Protein AF-A0A0S8I2J6-F1 (afdb_monomer)

Sequence (146 aa):
MNKWFQIDEQTETVSGRLSVIFLGLTQIGLYLALMYQRYVLDLPPDYYNDLAIILAFSVLGYWGACLFLGGVIPTLSFRRAIFIYAVICMTIAVPHTIIRGWPAGTEWNSRLLVILGLPAGLVGGYALMAYLGKKRLEKIISSESD

Secondary structure (DSSP, 8-state):
--------HHHHHHHHHHHHHHHHHHHHHHHHHHHIIIIIS---GGGTHHHHHHHHHHHHHHHHHHHHTT--PPPPPHHHHHHHHHHHHHHHHHHHHHHH-SPPGGGHHHHHIIIIIHHHHHHHHHHHHHHHHHHHHHHHHHHH--

Radius of gyration: 19.92 Å; Cα contacts (8 Å, |Δi|>4): 73; chains: 1; bounding box: 59×45×57 Å

pLDDT: mean 79.53, std 9.27, range [45.28, 92.75]

Solvent-accessible surface area (backbone atoms only — not comparable to fu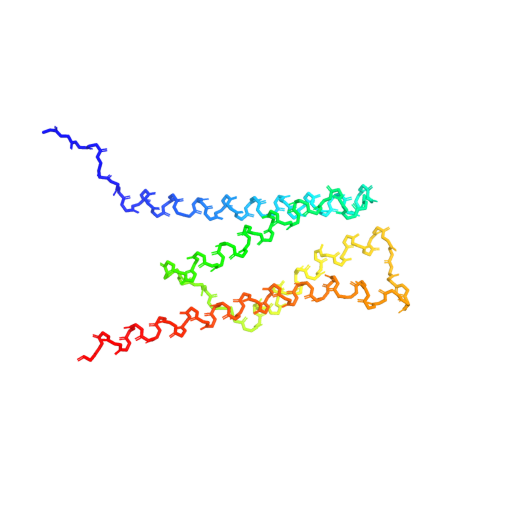ll-atom values): 8289 Å² total; per-residue (Å²): 142,83,90,83,77,76,81,46,70,68,57,54,55,49,52,54,52,49,51,52,52,54,49,51,50,48,49,51,48,48,49,50,50,48,50,41,42,51,67,74,66,61,50,64,67,82,83,44,44,66,57,51,50,53,45,50,49,53,54,51,46,49,55,49,48,31,56,72,75,69,43,83,52,77,75,70,52,71,72,55,46,51,50,52,38,51,52,52,25,45,69,51,41,51,63,46,38,73,73,72,44,79,80,55,82,90,45,41,67,72,51,44,41,61,37,48,44,50,38,47,50,52,53,49,48,50,51,51,51,22,50,54,39,52,56,52,50,56,52,55,55,58,67,72,77,112

Foldseek 3Di:
DDPDDPPDPVNVVVVVVVVVVVLVVVLVVLVVVLCCCCQVVVDPCVVNVVSVVVSVCSLVVVLVCCLVVLNQLDAADPVRLVVQLVVQLCVLVVSCCVRPNDDDPVCCVVSCCVSRVVSCCVSVVSNVSNVSSVVVVVVVVVVVVD

Mean predicted aligned error: 9.25 Å

Structure (mmCIF, N/CA/C/O backbone):
data_AF-A0A0S8I2J6-F1
#
_entry.id   AF-A0A0S8I2J6-F1
#
loop_
_atom_site.group_PDB
_atom_site.id
_atom_site.type_symbol
_atom_site.label_atom_id
_atom_site.label_alt_id
_atom_site.label_comp_id
_atom_site.label_asym_id
_atom_site.label_entity_id
_atom_site.label_seq_id
_atom_site.pdbx_PDB_ins_code
_atom_site.Cartn_x
_atom_site.Cartn_y
_atom_site.Cartn_z
_atom_site.occupancy
_atom_site.B_iso_or_equiv
_atom_site.auth_seq_id
_atom_site.auth_comp_id
_atom_site.auth_asym_id
_atom_site.auth_atom_id
_atom_site.pdbx_PDB_model_num
ATOM 1 N N . MET A 1 1 ? -38.627 28.991 17.106 1.00 48.34 1 MET A N 1
ATOM 2 C CA . MET A 1 1 ? -38.538 28.630 15.676 1.00 48.34 1 MET A CA 1
ATOM 3 C C . MET A 1 1 ? -37.069 28.670 15.279 1.00 48.34 1 MET A C 1
ATOM 5 O O . MET A 1 1 ? -36.517 29.755 15.283 1.00 48.34 1 MET A O 1
ATOM 9 N N . ASN A 1 2 ? -36.430 27.508 15.083 1.00 45.28 2 ASN A N 1
ATOM 10 C CA . ASN A 1 2 ? -35.242 27.305 14.234 1.00 45.28 2 ASN A CA 1
ATOM 11 C C . ASN A 1 2 ? -34.913 25.802 14.197 1.00 45.28 2 ASN A C 1
ATOM 13 O O . ASN A 1 2 ? -34.280 25.262 15.095 1.00 45.28 2 ASN A O 1
ATOM 17 N N . LYS A 1 3 ? -35.418 25.129 13.158 1.00 53.09 3 LYS A N 1
ATOM 18 C CA . LYS A 1 3 ? -35.315 23.682 12.888 1.00 53.09 3 LYS A CA 1
ATOM 19 C C . LYS A 1 3 ? -34.151 23.366 11.924 1.00 53.09 3 LYS A C 1
ATOM 21 O O . LYS A 1 3 ? -34.255 22.470 11.102 1.00 53.09 3 LYS A O 1
ATOM 26 N N . TRP A 1 4 ? -33.067 24.144 11.973 1.00 55.81 4 TRP A N 1
ATOM 27 C CA . TRP A 1 4 ? -32.037 24.152 10.919 1.00 55.81 4 TRP A CA 1
ATOM 28 C C . TRP A 1 4 ? -30.782 23.318 11.213 1.00 55.81 4 TRP A C 1
ATOM 30 O O . TRP A 1 4 ? -29.888 23.283 10.379 1.00 55.81 4 TRP A O 1
ATOM 40 N N . PHE A 1 5 ? -30.699 22.636 12.359 1.00 55.97 5 PHE A N 1
ATOM 41 C CA . PHE A 1 5 ? -29.492 21.889 12.745 1.00 55.97 5 PHE A CA 1
ATOM 42 C C . PHE A 1 5 ? -29.802 20.598 13.518 1.00 55.97 5 PHE A C 1
ATOM 44 O O . PHE A 1 5 ? -29.147 20.269 14.500 1.00 55.97 5 PHE A O 1
ATOM 51 N N . GLN A 1 6 ? -30.817 19.844 13.092 1.00 58.00 6 GLN A N 1
ATOM 52 C CA . GLN A 1 6 ? -30.848 18.418 13.422 1.00 58.00 6 GLN A CA 1
ATOM 53 C C . GLN A 1 6 ? -30.089 17.695 12.314 1.00 58.00 6 GLN A C 1
ATOM 55 O O . GLN A 1 6 ? -30.653 17.409 11.261 1.00 58.00 6 GLN A O 1
ATOM 60 N N . ILE A 1 7 ? -28.786 17.487 12.524 1.00 60.56 7 ILE A N 1
ATOM 61 C CA . ILE A 1 7 ? -28.035 16.508 11.739 1.00 60.56 7 ILE A CA 1
ATOM 62 C C . ILE A 1 7 ? -28.693 15.167 12.049 1.00 60.56 7 ILE A C 1
ATOM 64 O O . ILE A 1 7 ? -28.601 14.665 13.165 1.00 60.56 7 ILE A O 1
ATOM 68 N N . ASP A 1 8 ? -29.458 14.668 11.087 1.00 72.88 8 ASP A N 1
ATOM 69 C CA . ASP A 1 8 ? -30.085 13.358 11.170 1.00 72.88 8 ASP A CA 1
ATOM 70 C C . ASP A 1 8 ? -28.973 12.299 11.165 1.00 72.88 8 ASP A C 1
ATOM 72 O O . ASP A 1 8 ? -28.063 12.371 10.332 1.00 72.88 8 ASP A O 1
ATOM 76 N N . GLU A 1 9 ? -29.030 11.318 12.068 1.00 72.38 9 GLU A N 1
ATOM 77 C CA . GLU A 1 9 ? -28.041 10.229 12.163 1.00 72.38 9 GLU A CA 1
ATOM 78 C C . GLU A 1 9 ? -27.879 9.504 10.814 1.00 72.38 9 GLU A C 1
ATOM 80 O O . GLU A 1 9 ? -26.797 9.026 10.455 1.00 72.38 9 GLU A O 1
ATOM 85 N N . GLN A 1 10 ? -28.941 9.479 10.001 1.00 70.56 10 GLN A N 1
ATOM 86 C CA . GLN A 1 10 ? -28.880 8.968 8.632 1.00 70.56 10 GLN A CA 1
ATOM 87 C C . GLN A 1 10 ? -27.970 9.806 7.724 1.00 70.56 10 GLN A C 1
ATOM 89 O O . GLN A 1 10 ? -27.216 9.258 6.923 1.00 70.56 10 GLN A O 1
ATOM 94 N N . THR A 1 11 ? -27.992 11.132 7.853 1.00 73.81 11 THR A N 1
ATOM 95 C CA . THR A 1 11 ? -27.158 12.027 7.039 1.00 73.81 11 THR A CA 1
ATOM 96 C C . THR A 1 11 ? -25.687 11.919 7.443 1.00 73.81 11 THR A C 1
ATOM 98 O O . THR A 1 11 ? -24.811 11.886 6.578 1.00 73.81 11 THR A O 1
ATOM 101 N N . GLU A 1 12 ? -25.404 11.790 8.741 1.00 75.44 12 GLU A N 1
ATOM 102 C CA . GLU A 1 12 ? -24.043 11.597 9.254 1.00 75.44 12 GLU A CA 1
ATOM 103 C C . GLU A 1 12 ? -23.445 10.258 8.797 1.00 75.44 12 GLU A C 1
ATOM 105 O O . GLU A 1 12 ? -22.337 10.212 8.254 1.00 75.44 12 GLU A O 1
ATOM 110 N N . THR A 1 13 ? -24.205 9.166 8.916 1.00 79.31 13 THR A N 1
ATOM 111 C CA . THR A 1 13 ? -23.753 7.834 8.483 1.00 79.31 13 THR A CA 1
ATOM 112 C C . THR A 1 13 ? -23.554 7.740 6.968 1.00 79.31 13 THR A C 1
ATOM 114 O O . THR A 1 13 ? -22.580 7.130 6.511 1.00 79.31 13 THR A O 1
ATOM 117 N N . VAL A 1 14 ? -24.426 8.362 6.169 1.00 83.00 14 VAL A N 1
ATOM 118 C CA . VAL A 1 14 ? -24.279 8.424 4.705 1.00 83.00 14 VAL A CA 1
ATOM 119 C C . VAL A 1 14 ? -23.067 9.268 4.309 1.00 83.00 14 VAL A C 1
ATOM 121 O O . VAL A 1 14 ? -22.270 8.825 3.478 1.00 83.00 14 VAL A O 1
ATOM 124 N N . SER A 1 15 ? -22.873 10.434 4.933 1.00 82.88 15 SER A N 1
ATOM 125 C CA . SER A 1 15 ? -21.716 11.305 4.689 1.00 82.88 15 SER A CA 1
ATOM 126 C C . SER A 1 15 ? -20.391 10.612 5.034 1.00 82.88 15 SER A C 1
ATOM 128 O O . SER A 1 15 ? -19.435 10.653 4.253 1.00 82.88 15 SER A O 1
ATOM 130 N N . GLY A 1 16 ? -20.347 9.875 6.149 1.00 82.06 16 GLY A N 1
ATOM 131 C CA . GLY A 1 16 ? -19.186 9.073 6.535 1.00 82.06 16 GLY A CA 1
ATOM 132 C C . GLY A 1 16 ? -18.852 7.982 5.511 1.00 82.06 16 GLY A C 1
ATOM 133 O O . GLY A 1 16 ? -17.700 7.851 5.095 1.00 82.06 16 GLY A O 1
ATOM 134 N N . ARG A 1 17 ? -19.858 7.236 5.031 1.00 82.00 17 ARG A N 1
ATOM 135 C CA . ARG A 1 17 ? -19.666 6.207 3.989 1.00 82.00 17 ARG A CA 1
ATOM 136 C C . ARG A 1 17 ? -19.177 6.802 2.674 1.00 82.00 17 ARG A C 1
ATOM 138 O O . ARG A 1 17 ? -18.242 6.267 2.082 1.00 82.00 17 ARG A O 1
ATOM 145 N N . LEU A 1 18 ? -19.774 7.909 2.234 1.00 85.81 18 LEU A N 1
ATOM 146 C CA . LEU A 1 18 ? -19.349 8.616 1.026 1.00 85.81 18 LEU A CA 1
ATOM 147 C C . LEU A 1 18 ? -17.898 9.081 1.143 1.00 85.81 18 LEU A C 1
ATOM 149 O O . LEU A 1 18 ? -17.114 8.844 0.229 1.00 85.81 18 LEU A O 1
ATOM 153 N N . SER A 1 19 ? -17.513 9.655 2.282 1.00 86.56 19 SER A N 1
ATOM 154 C CA . SER A 1 19 ? -16.144 10.121 2.521 1.00 86.56 19 SER A CA 1
ATOM 155 C C . SER A 1 19 ? -15.121 8.989 2.396 1.00 86.56 19 SER A C 1
ATOM 157 O O . SER A 1 19 ? -14.091 9.157 1.747 1.00 86.56 19 SER A O 1
ATOM 159 N N . VAL A 1 20 ? -15.426 7.805 2.940 1.00 85.19 20 VAL A N 1
ATOM 160 C CA . VAL A 1 20 ? -14.564 6.618 2.804 1.00 85.19 20 VAL A CA 1
ATOM 161 C C . VAL A 1 20 ? -14.477 6.150 1.349 1.00 85.19 20 VAL A C 1
ATOM 163 O O . VAL A 1 20 ? -13.387 5.824 0.880 1.00 85.19 20 VAL A O 1
ATOM 166 N N . ILE A 1 21 ? -15.593 6.151 0.613 1.00 86.06 21 ILE A N 1
ATOM 167 C CA . ILE A 1 21 ? -15.613 5.771 -0.809 1.00 86.06 21 ILE A CA 1
ATOM 168 C C . ILE A 1 21 ? -14.767 6.740 -1.642 1.00 86.06 21 ILE A C 1
ATOM 170 O O . ILE A 1 21 ? -13.933 6.296 -2.427 1.00 86.06 21 ILE A O 1
ATOM 174 N N . PHE A 1 22 ? -14.940 8.051 -1.459 1.00 91.12 22 PHE A N 1
ATOM 175 C CA . PHE A 1 22 ? -14.176 9.068 -2.186 1.00 91.12 22 PHE A CA 1
ATOM 176 C C . PHE A 1 22 ? -12.689 9.043 -1.827 1.00 91.12 22 PHE A C 1
ATOM 178 O O . PHE A 1 22 ? -11.842 9.185 -2.712 1.00 91.12 22 PHE A O 1
ATOM 185 N N . LEU A 1 23 ? -12.352 8.807 -0.558 1.00 90.00 23 LEU A N 1
ATOM 186 C CA . LEU A 1 23 ? -10.968 8.622 -0.136 1.00 90.00 23 LEU A CA 1
ATOM 187 C C . LEU A 1 23 ? -10.345 7.400 -0.820 1.00 90.00 23 LEU A C 1
ATOM 189 O O . LEU A 1 23 ? -9.264 7.508 -1.395 1.00 90.00 23 LEU A O 1
ATOM 193 N N . GLY A 1 24 ? -11.051 6.266 -0.827 1.00 87.31 24 GLY A N 1
ATOM 194 C CA . GLY A 1 24 ? -10.614 5.059 -1.525 1.00 87.31 24 GLY A CA 1
ATOM 195 C C . GLY A 1 24 ? -10.443 5.288 -3.027 1.00 87.31 24 GLY A C 1
ATOM 196 O O . GLY A 1 24 ? -9.423 4.908 -3.596 1.00 87.31 24 GLY A O 1
ATOM 197 N N . LEU A 1 25 ? -11.389 5.984 -3.665 1.00 90.25 25 LEU A N 1
ATOM 198 C CA . LEU A 1 25 ? -11.300 6.350 -5.079 1.00 90.25 25 LEU A CA 1
ATOM 199 C C . LEU A 1 25 ? -10.072 7.227 -5.358 1.00 90.25 25 LEU A C 1
ATOM 201 O O . LEU A 1 25 ? -9.370 7.009 -6.342 1.00 90.25 25 LEU A O 1
ATOM 205 N N . THR A 1 26 ? -9.777 8.175 -4.468 1.00 92.12 26 THR A N 1
ATOM 206 C CA . THR A 1 26 ? -8.609 9.058 -4.581 1.00 92.12 26 THR A CA 1
ATOM 207 C C . THR A 1 26 ? -7.308 8.274 -4.445 1.00 92.12 26 THR A C 1
ATOM 209 O O . THR A 1 26 ? -6.396 8.452 -5.247 1.00 92.12 26 THR A O 1
ATOM 212 N N . GLN A 1 27 ? -7.224 7.361 -3.476 1.00 90.94 27 GLN A N 1
ATOM 213 C CA . GLN A 1 27 ? -6.056 6.498 -3.286 1.00 90.94 27 GLN A CA 1
ATOM 214 C C . GLN A 1 27 ? -5.826 5.576 -4.489 1.00 90.94 27 GLN A C 1
ATOM 216 O O . GLN A 1 27 ? -4.691 5.437 -4.946 1.00 90.94 27 GLN A O 1
ATOM 221 N N . ILE A 1 28 ? -6.895 5.001 -5.053 1.00 89.00 28 ILE A N 1
ATOM 222 C CA . ILE A 1 28 ? -6.825 4.207 -6.287 1.00 89.00 28 ILE A CA 1
ATOM 223 C C . ILE A 1 28 ? -6.363 5.078 -7.459 1.00 89.00 28 ILE A C 1
ATOM 225 O O . ILE A 1 28 ? -5.478 4.669 -8.205 1.00 89.00 28 ILE A O 1
ATOM 229 N N . GLY A 1 29 ? -6.912 6.285 -7.612 1.00 90.88 29 GLY A N 1
ATOM 230 C CA . GLY A 1 29 ? -6.521 7.221 -8.668 1.00 90.88 29 GLY A CA 1
ATOM 231 C C . GLY A 1 29 ? -5.046 7.620 -8.588 1.00 90.88 29 GLY A C 1
ATOM 232 O O . GLY A 1 29 ? -4.337 7.548 -9.589 1.00 90.88 29 GLY A O 1
ATOM 233 N N . LEU A 1 30 ? -4.560 7.962 -7.391 1.00 92.12 30 LEU A N 1
ATOM 234 C CA . LEU A 1 30 ? -3.148 8.261 -7.137 1.00 92.12 30 LEU A CA 1
ATOM 235 C C . LEU A 1 30 ? -2.250 7.061 -7.453 1.00 92.12 30 LEU A C 1
ATOM 237 O O . LEU A 1 30 ? -1.226 7.213 -8.116 1.00 92.12 30 LEU A O 1
ATOM 241 N N . TYR A 1 31 ? -2.649 5.860 -7.032 1.00 89.00 31 TYR A N 1
ATOM 242 C CA . TYR A 1 31 ? -1.924 4.635 -7.353 1.00 89.00 31 TYR A CA 1
ATOM 243 C C . TYR A 1 31 ? -1.863 4.383 -8.866 1.00 89.00 31 TYR A C 1
ATOM 245 O O . TYR A 1 31 ? -0.790 4.119 -9.401 1.00 89.00 31 TYR A O 1
ATOM 253 N N . LEU A 1 32 ? -2.981 4.520 -9.584 1.00 87.50 32 LEU A N 1
ATOM 254 C CA . LEU A 1 32 ? -3.008 4.362 -11.040 1.00 87.50 32 LEU A CA 1
ATOM 255 C C . LEU A 1 32 ? -2.151 5.416 -11.752 1.00 87.50 32 LEU A C 1
ATOM 257 O O . LEU A 1 32 ? -1.440 5.072 -12.693 1.00 87.50 32 LEU A O 1
ATOM 261 N N . ALA A 1 33 ? -2.159 6.669 -11.287 1.00 89.06 33 ALA A N 1
ATOM 262 C CA . ALA A 1 33 ? -1.306 7.727 -11.827 1.00 89.06 33 ALA A CA 1
ATOM 263 C C . ALA A 1 33 ? 0.188 7.404 -11.649 1.00 89.06 33 ALA A C 1
ATOM 265 O O . ALA A 1 33 ? 0.961 7.532 -12.599 1.00 89.06 33 ALA A O 1
ATOM 266 N N . LEU A 1 34 ? 0.580 6.902 -10.473 1.00 89.75 34 LEU A N 1
ATOM 267 C CA . LEU A 1 34 ? 1.939 6.418 -10.205 1.00 89.75 34 LEU A CA 1
ATOM 268 C C . LEU A 1 34 ? 2.332 5.270 -11.138 1.00 89.75 34 LEU A C 1
ATOM 270 O O . LEU A 1 34 ? 3.417 5.278 -11.718 1.00 89.75 34 LEU A O 1
ATOM 274 N N . MET A 1 35 ? 1.447 4.285 -11.305 1.00 84.56 35 MET A N 1
ATOM 275 C CA . MET A 1 35 ? 1.679 3.151 -12.202 1.00 84.56 35 MET A CA 1
ATOM 276 C C . MET A 1 35 ? 1.816 3.605 -13.655 1.00 84.56 35 MET A C 1
ATOM 278 O O . MET A 1 35 ? 2.711 3.137 -14.354 1.00 84.56 35 MET A O 1
ATOM 282 N N . TYR A 1 36 ? 0.987 4.547 -14.099 1.00 85.06 36 TYR A N 1
ATOM 283 C CA . TYR A 1 36 ? 1.064 5.105 -15.443 1.00 85.06 36 TYR A CA 1
ATOM 284 C C . TYR A 1 36 ? 2.392 5.835 -15.680 1.00 85.06 36 TYR A C 1
ATOM 286 O O . TYR A 1 36 ? 3.091 5.547 -16.650 1.00 85.06 36 TYR A O 1
ATOM 294 N N . GLN A 1 37 ? 2.799 6.722 -14.769 1.00 87.06 37 GLN A N 1
ATOM 295 C CA . GLN A 1 37 ? 4.060 7.459 -14.897 1.00 87.06 37 GLN A CA 1
ATOM 296 C C . GLN A 1 37 ? 5.286 6.536 -14.862 1.00 87.06 37 GLN A C 1
ATOM 298 O O . GLN A 1 37 ? 6.212 6.704 -15.653 1.00 87.06 37 GLN A O 1
ATOM 303 N N . ARG A 1 38 ? 5.275 5.523 -13.990 1.00 83.62 38 ARG A N 1
ATOM 304 C CA . ARG A 1 38 ? 6.382 4.573 -13.836 1.00 83.62 38 ARG A CA 1
ATOM 305 C C . ARG A 1 38 ? 6.481 3.557 -14.973 1.00 83.62 38 ARG A C 1
ATOM 307 O O . ARG A 1 38 ? 7.586 3.156 -15.336 1.00 83.62 38 ARG A O 1
ATOM 314 N N . TYR A 1 39 ? 5.351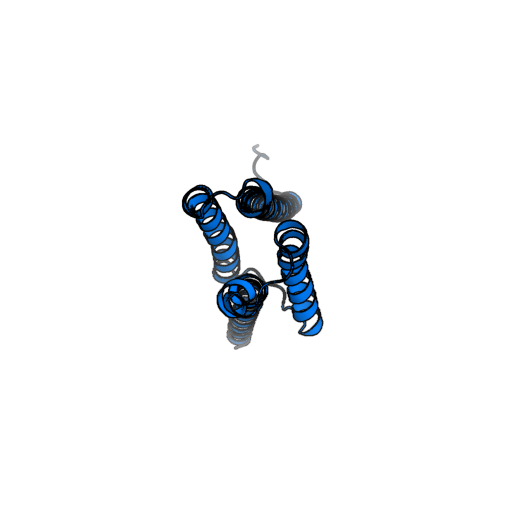 3.052 -15.461 1.00 80.44 39 TYR A N 1
ATOM 315 C CA . TYR A 1 39 ? 5.340 1.918 -16.388 1.00 80.44 39 TYR A CA 1
ATOM 316 C C . TYR A 1 39 ? 4.990 2.290 -17.821 1.00 80.44 39 TYR A C 1
ATOM 318 O O . TYR A 1 39 ? 5.543 1.680 -18.726 1.00 80.44 39 TYR A O 1
ATOM 326 N N . VAL A 1 40 ? 4.116 3.272 -18.043 1.00 82.12 40 VAL A N 1
ATOM 327 C CA . VAL A 1 40 ? 3.749 3.699 -19.401 1.00 82.12 40 VAL A CA 1
ATOM 328 C C . VAL A 1 40 ? 4.675 4.804 -19.896 1.00 82.12 40 VAL A C 1
ATOM 330 O O . VAL A 1 40 ? 5.142 4.737 -21.027 1.00 82.12 40 VAL A O 1
ATOM 333 N N . LEU A 1 41 ? 4.965 5.803 -19.056 1.00 84.12 41 LEU A N 1
ATOM 334 C CA . LEU A 1 41 ? 5.841 6.923 -19.428 1.00 84.12 41 LEU A CA 1
ATOM 335 C C . LEU A 1 41 ? 7.328 6.672 -19.138 1.00 84.12 41 LEU A C 1
ATOM 337 O O . LEU A 1 41 ? 8.161 7.459 -19.576 1.00 84.12 41 LEU A O 1
ATOM 341 N N . ASP A 1 42 ? 7.646 5.608 -18.395 1.00 81.62 42 ASP A N 1
ATOM 342 C CA . ASP A 1 42 ? 9.006 5.227 -17.979 1.00 81.62 42 ASP A CA 1
ATOM 343 C C . ASP A 1 42 ? 9.820 6.383 -17.360 1.00 81.62 42 ASP A C 1
ATOM 345 O O . ASP A 1 42 ? 11.035 6.486 -17.525 1.00 81.62 42 ASP A O 1
ATOM 349 N N . LEU A 1 43 ? 9.139 7.282 -16.640 1.00 85.06 43 LEU A N 1
ATOM 350 C CA . LEU A 1 43 ? 9.783 8.431 -16.009 1.00 85.06 43 LEU A CA 1
ATOM 351 C C . LEU A 1 43 ? 10.651 7.983 -14.823 1.00 85.06 43 LEU A C 1
ATOM 353 O O . LEU A 1 43 ? 10.314 7.007 -14.140 1.00 85.06 43 LEU A O 1
ATOM 357 N N . PRO A 1 44 ? 11.751 8.695 -14.525 1.00 85.94 44 PRO A N 1
ATOM 358 C CA . PRO A 1 44 ? 12.538 8.400 -13.341 1.00 85.94 44 PRO A CA 1
ATOM 359 C C . PRO A 1 44 ? 11.764 8.750 -12.054 1.00 85.94 44 PRO A C 1
ATOM 361 O O . PRO A 1 44 ? 10.838 9.568 -12.089 1.00 85.94 44 PRO A O 1
ATOM 364 N N . PRO A 1 45 ? 12.127 8.136 -10.909 1.00 81.56 45 PRO A N 1
ATOM 365 C CA . PRO A 1 45 ? 11.376 8.239 -9.654 1.00 81.56 45 PRO A CA 1
ATOM 366 C C . PRO A 1 45 ? 11.120 9.661 -9.162 1.00 81.56 45 PRO A C 1
ATOM 368 O O . PRO A 1 45 ? 10.084 9.910 -8.551 1.00 81.56 45 PRO A O 1
ATOM 371 N N . ASP A 1 46 ? 12.019 10.592 -9.469 1.00 88.06 46 ASP A N 1
ATOM 372 C CA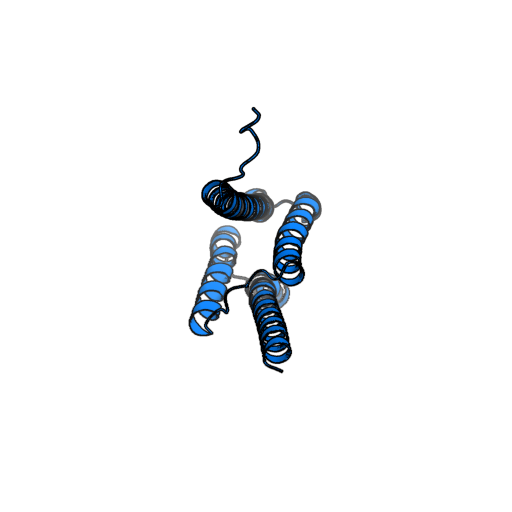 . ASP A 1 46 ? 11.931 11.983 -9.025 1.00 88.06 46 ASP A CA 1
ATOM 373 C C . ASP A 1 46 ? 10.662 12.689 -9.526 1.00 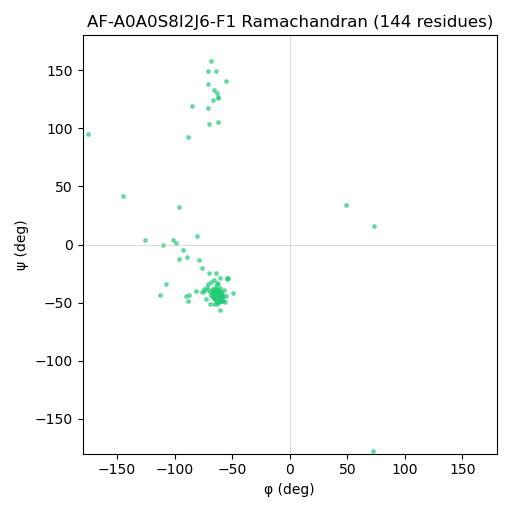88.06 46 ASP A C 1
ATOM 375 O O . ASP A 1 46 ? 10.128 13.550 -8.836 1.00 88.06 46 ASP A O 1
ATOM 379 N N . TYR A 1 47 ? 10.119 12.281 -10.679 1.00 86.06 47 TYR A N 1
ATOM 380 C CA . TYR A 1 47 ? 8.919 12.896 -11.261 1.00 86.06 47 TYR A CA 1
ATOM 381 C C . TYR A 1 47 ? 7.616 12.485 -10.578 1.00 86.06 47 TYR A C 1
ATOM 383 O O . TYR A 1 47 ? 6.602 13.162 -10.731 1.00 86.06 47 TYR A O 1
ATOM 391 N N . TYR A 1 48 ? 7.623 11.367 -9.855 1.00 88.69 48 TYR A N 1
ATOM 392 C CA . TYR A 1 48 ? 6.419 10.799 -9.253 1.00 88.69 48 TYR A CA 1
ATOM 393 C C . TYR A 1 48 ? 6.553 10.564 -7.748 1.00 88.69 48 TYR A C 1
ATOM 395 O O . TYR A 1 48 ? 5.631 10.049 -7.111 1.00 88.69 48 TYR A O 1
ATOM 403 N N . ASN A 1 49 ? 7.679 10.971 -7.160 1.00 89.38 49 ASN A N 1
ATOM 404 C CA . ASN A 1 49 ? 7.930 10.848 -5.732 1.00 89.38 49 ASN A CA 1
ATOM 405 C C . ASN A 1 49 ? 6.904 11.638 -4.907 1.00 89.38 49 ASN A C 1
ATOM 407 O O . ASN A 1 49 ? 6.373 11.119 -3.928 1.00 89.38 49 ASN A O 1
ATOM 411 N N . ASP A 1 50 ? 6.532 12.839 -5.356 1.00 90.75 50 ASP A N 1
ATOM 412 C CA . ASP A 1 50 ? 5.521 13.665 -4.685 1.00 90.75 50 ASP A CA 1
ATOM 413 C C . ASP A 1 50 ? 4.168 12.946 -4.601 1.00 90.75 50 ASP A C 1
ATOM 415 O O . ASP A 1 50 ? 3.544 12.886 -3.540 1.00 90.75 50 ASP A O 1
ATOM 419 N N . LEU A 1 51 ? 3.739 12.311 -5.697 1.00 90.12 51 LEU A N 1
ATOM 420 C CA . LEU A 1 51 ? 2.512 11.511 -5.726 1.00 90.12 51 LEU A CA 1
ATOM 421 C C . LEU A 1 51 ? 2.603 10.292 -4.800 1.00 90.12 51 LEU A C 1
ATOM 423 O O . LEU A 1 51 ? 1.622 9.947 -4.138 1.00 90.12 51 LEU A O 1
ATOM 427 N N . ALA A 1 52 ? 3.773 9.653 -4.725 1.00 87.81 52 ALA A N 1
ATOM 428 C CA . ALA A 1 52 ? 4.002 8.505 -3.854 1.00 87.81 52 ALA A CA 1
ATOM 429 C C . ALA A 1 52 ? 3.928 8.907 -2.376 1.00 87.81 52 ALA A C 1
ATOM 431 O O . ALA A 1 52 ? 3.307 8.203 -1.578 1.00 87.81 52 ALA A O 1
ATOM 432 N N . ILE A 1 53 ? 4.491 10.064 -2.025 1.00 91.12 53 ILE A N 1
ATOM 433 C CA . ILE A 1 53 ? 4.432 10.635 -0.679 1.00 91.12 53 ILE A CA 1
ATOM 434 C C . ILE A 1 53 ? 2.987 10.986 -0.313 1.00 91.12 53 ILE A C 1
ATOM 436 O O . ILE A 1 53 ? 2.525 10.602 0.761 1.00 91.12 53 ILE A O 1
ATOM 440 N N . ILE A 1 54 ? 2.243 11.646 -1.206 1.00 92.75 54 ILE A N 1
ATOM 441 C CA . ILE A 1 54 ? 0.829 11.989 -0.977 1.00 92.75 54 ILE A CA 1
ATOM 442 C C . ILE A 1 54 ? -0.008 10.725 -0.756 1.00 92.75 54 ILE A C 1
ATOM 444 O O . ILE A 1 54 ? -0.807 10.665 0.181 1.00 92.75 54 ILE A O 1
ATOM 448 N N . LEU A 1 55 ? 0.195 9.690 -1.577 1.00 90.81 55 LEU A N 1
ATOM 449 C CA . LEU A 1 55 ? -0.485 8.408 -1.409 1.00 90.81 55 LEU A CA 1
ATOM 450 C C . LEU A 1 55 ? -0.128 7.759 -0.064 1.00 90.81 55 LEU A C 1
ATOM 452 O O . LEU A 1 55 ? -1.024 7.318 0.656 1.00 90.81 55 LEU A O 1
ATOM 456 N N . ALA A 1 56 ? 1.156 7.736 0.301 1.00 88.19 56 ALA A N 1
ATOM 457 C CA . ALA A 1 56 ? 1.617 7.172 1.566 1.00 88.19 56 ALA A CA 1
ATOM 458 C C . ALA A 1 56 ? 0.998 7.899 2.769 1.00 88.19 56 ALA A C 1
ATOM 460 O O . ALA A 1 56 ? 0.451 7.248 3.660 1.00 88.19 56 ALA A O 1
ATOM 461 N N . PHE A 1 57 ? 1.006 9.234 2.770 1.00 91.94 57 PHE A N 1
ATOM 462 C CA . PHE A 1 57 ? 0.363 10.034 3.812 1.00 91.94 57 PHE A CA 1
ATOM 463 C C . PHE A 1 57 ? -1.149 9.816 3.862 1.00 91.94 57 PHE A C 1
ATOM 465 O O . PHE A 1 57 ? -1.702 9.721 4.952 1.00 91.94 57 PHE A O 1
ATOM 472 N N . SER A 1 58 ? -1.822 9.693 2.716 1.00 90.31 58 SER A N 1
ATOM 473 C CA . SER A 1 58 ? -3.262 9.422 2.671 1.00 90.31 58 SER A CA 1
ATOM 474 C C . SER A 1 58 ? -3.608 8.067 3.297 1.00 90.31 58 SER A C 1
ATOM 476 O O . SER A 1 58 ? -4.514 7.979 4.126 1.00 90.31 58 SER A O 1
ATOM 478 N N . VAL A 1 59 ? -2.869 7.011 2.942 1.00 87.25 59 VAL A N 1
ATOM 479 C CA . VAL A 1 59 ? -3.109 5.650 3.447 1.00 87.25 59 VAL A CA 1
ATOM 480 C C . VAL A 1 59 ? -2.767 5.548 4.933 1.00 87.25 59 VAL A C 1
ATOM 482 O O . VAL A 1 59 ? -3.594 5.101 5.730 1.00 87.25 59 VAL A O 1
ATOM 485 N N . LEU A 1 60 ? -1.572 5.997 5.329 1.00 87.19 60 LEU A N 1
ATOM 486 C CA . LEU A 1 60 ? -1.130 5.944 6.723 1.00 87.19 60 LEU A CA 1
ATOM 487 C C . LEU A 1 60 ? -1.944 6.885 7.612 1.00 87.19 60 LEU A C 1
ATOM 489 O O . LEU A 1 60 ? -2.288 6.517 8.733 1.00 87.19 60 LEU A O 1
ATOM 493 N N . GLY A 1 61 ? -2.292 8.070 7.109 1.00 86.25 61 GLY A N 1
ATOM 494 C CA . GLY A 1 61 ? -3.152 9.028 7.794 1.00 86.25 61 GLY A CA 1
ATOM 495 C C . GLY A 1 61 ? -4.544 8.460 8.041 1.00 86.25 61 GLY A C 1
ATOM 496 O O . GLY A 1 61 ? -5.055 8.578 9.152 1.00 86.25 61 GLY A O 1
ATOM 497 N N . TYR A 1 62 ? -5.124 7.761 7.060 1.00 85.62 62 TYR A N 1
ATOM 498 C CA . TYR A 1 62 ? -6.393 7.059 7.241 1.00 85.62 62 TYR A CA 1
ATOM 499 C C . TYR A 1 62 ? -6.298 5.972 8.318 1.00 85.62 62 TYR A C 1
ATOM 501 O O . TYR A 1 62 ? -7.110 5.951 9.242 1.00 85.62 62 TYR A O 1
ATOM 509 N N . TRP A 1 63 ? -5.280 5.107 8.264 1.00 82.50 63 TRP A N 1
ATOM 510 C CA . TRP A 1 63 ? -5.091 4.069 9.286 1.00 82.50 63 TRP A CA 1
ATOM 511 C C . TRP A 1 63 ? -4.857 4.659 10.681 1.00 82.50 63 TRP A C 1
ATOM 513 O O . TRP A 1 63 ? -5.422 4.167 11.660 1.00 82.50 63 TRP A O 1
ATOM 523 N N . GLY A 1 64 ? -4.062 5.726 10.777 1.00 81.00 64 GLY A N 1
ATOM 524 C CA . GLY A 1 64 ? -3.813 6.453 12.018 1.00 81.00 64 GLY A CA 1
ATOM 525 C C . GLY A 1 64 ? -5.083 7.088 12.584 1.00 81.00 64 GLY A C 1
ATOM 526 O O . GLY A 1 64 ? -5.366 6.932 13.771 1.00 81.00 64 GLY A O 1
ATOM 527 N N . ALA A 1 65 ? -5.890 7.732 11.737 1.00 81.38 65 ALA A N 1
ATOM 528 C CA . ALA A 1 65 ? -7.168 8.319 12.127 1.00 81.38 65 ALA A CA 1
ATOM 529 C C . ALA A 1 65 ? -8.155 7.253 12.623 1.00 81.38 65 ALA A C 1
ATOM 531 O O . ALA A 1 65 ? -8.766 7.439 13.675 1.00 81.38 65 ALA A O 1
ATOM 532 N N . CYS A 1 66 ? -8.255 6.109 11.934 1.00 75.69 66 CYS A N 1
ATOM 533 C CA . CYS A 1 66 ? -9.073 4.984 12.388 1.00 75.69 66 CYS A CA 1
ATOM 534 C C . CYS A 1 66 ? -8.645 4.494 13.777 1.00 75.69 66 CYS A C 1
ATOM 536 O O . CYS A 1 66 ? -9.499 4.300 14.638 1.00 75.69 66 CYS A O 1
ATOM 538 N N . LEU A 1 67 ? -7.340 4.350 14.035 1.00 72.62 67 LEU A N 1
ATOM 539 C CA . LEU A 1 67 ? -6.861 3.945 15.357 1.00 72.62 67 LEU A CA 1
ATOM 540 C C . LEU A 1 67 ? -7.111 4.986 16.446 1.00 72.62 67 LEU A C 1
ATOM 542 O O . LEU A 1 67 ? -7.437 4.614 17.576 1.00 72.62 67 LEU A O 1
ATOM 546 N N . PHE A 1 68 ? -6.916 6.271 16.141 1.00 73.88 68 PHE A N 1
ATOM 547 C CA . PHE A 1 68 ? -7.014 7.340 17.129 1.00 73.88 68 PHE A CA 1
ATOM 548 C C . PHE A 1 68 ? -8.466 7.599 17.539 1.00 73.88 68 PHE A C 1
ATOM 550 O O . PHE A 1 68 ? -8.753 7.619 18.737 1.00 73.88 68 PHE A O 1
ATOM 557 N N . LEU A 1 69 ? -9.367 7.699 16.556 1.00 73.44 69 LEU A N 1
ATOM 558 C CA . LEU A 1 69 ? -10.788 8.027 16.728 1.00 73.44 69 LEU A CA 1
ATOM 559 C C . LEU A 1 69 ? -11.655 6.832 17.167 1.00 73.44 69 LEU A C 1
ATOM 561 O O . LEU A 1 69 ? -12.874 6.941 17.201 1.00 73.44 69 LEU A O 1
ATOM 565 N N . GLY A 1 70 ? -11.048 5.686 17.493 1.00 59.56 70 GLY A N 1
ATOM 566 C CA . GLY A 1 70 ? -11.781 4.494 17.936 1.00 59.56 70 GLY A CA 1
ATOM 567 C C . GLY A 1 70 ? -12.534 3.772 16.814 1.00 59.56 70 GLY A C 1
ATOM 568 O O . GLY A 1 70 ? -13.389 2.933 17.087 1.00 59.56 70 GLY A O 1
ATOM 569 N N . GLY A 1 71 ? -12.211 4.066 15.553 1.00 61.72 71 GLY A N 1
ATOM 570 C CA . GLY A 1 71 ? -12.750 3.347 14.409 1.00 61.72 71 GLY A CA 1
ATOM 571 C C . GLY A 1 71 ? -12.331 1.878 14.454 1.00 61.72 71 GLY A C 1
ATOM 572 O O . GLY A 1 71 ? -11.145 1.552 14.535 1.00 61.72 71 GLY A O 1
ATOM 573 N N . VAL A 1 72 ? -13.306 0.971 14.383 1.00 60.72 72 VAL A N 1
ATOM 574 C CA . VAL A 1 72 ? -13.028 -0.464 14.297 1.00 60.72 72 VAL A CA 1
ATOM 575 C C . VAL A 1 72 ? -12.437 -0.751 12.919 1.00 60.72 72 VAL A C 1
ATOM 577 O O . VAL A 1 72 ? -13.152 -0.788 11.919 1.00 60.72 72 VAL A O 1
ATOM 580 N N . ILE A 1 73 ? -11.123 -0.965 12.856 1.00 66.19 73 ILE A N 1
ATOM 581 C CA . ILE A 1 73 ? -10.492 -1.524 11.660 1.00 66.19 73 ILE A CA 1
ATOM 582 C C . ILE A 1 73 ? -10.910 -3.001 11.596 1.00 66.19 73 ILE A C 1
ATOM 584 O O . ILE A 1 73 ? -10.606 -3.752 12.530 1.00 66.19 73 ILE A O 1
ATOM 588 N N . PRO A 1 74 ? -11.632 -3.440 10.550 1.00 66.81 74 PRO A N 1
ATOM 589 C CA . PRO A 1 74 ? -12.132 -4.803 10.489 1.00 66.81 74 PRO A CA 1
ATOM 590 C C . PRO A 1 74 ? -10.966 -5.791 10.485 1.00 66.81 74 PRO A C 1
ATOM 592 O O . PRO A 1 74 ? -10.042 -5.703 9.676 1.00 66.81 74 PRO A O 1
ATOM 595 N N . THR A 1 75 ? -11.010 -6.755 11.403 1.00 69.25 75 THR A N 1
ATOM 596 C CA . THR A 1 75 ? -9.975 -7.785 11.478 1.00 69.25 75 THR A CA 1
ATOM 597 C C . THR A 1 75 ? -10.038 -8.666 10.235 1.00 69.25 75 THR A C 1
ATOM 599 O O . THR A 1 75 ? -11.070 -9.234 9.866 1.00 69.25 75 THR A O 1
ATOM 602 N N . LEU A 1 76 ? -8.909 -8.748 9.542 1.00 67.81 76 LEU A N 1
ATOM 603 C CA . LEU A 1 76 ? -8.789 -9.505 8.312 1.00 67.81 76 LEU A CA 1
ATOM 604 C C . LEU A 1 76 ? -8.482 -10.966 8.655 1.00 67.81 76 LEU A C 1
ATOM 606 O O . LEU A 1 76 ? -7.471 -11.278 9.277 1.00 67.81 76 LEU A O 1
ATOM 610 N N . SER A 1 77 ? -9.368 -11.879 8.248 1.00 79.50 77 SER A N 1
ATOM 611 C CA . SER A 1 77 ? -9.096 -13.321 8.308 1.00 79.50 77 SER A CA 1
ATOM 612 C C . SER A 1 77 ? -7.804 -13.633 7.552 1.00 79.50 77 SER A C 1
ATOM 614 O O . SER A 1 77 ? -7.603 -13.106 6.459 1.00 79.50 77 SER A O 1
ATOM 616 N N . PHE A 1 78 ? -6.978 -14.544 8.072 1.00 77.56 78 PHE A N 1
ATOM 617 C CA . PHE A 1 78 ? -5.720 -14.958 7.439 1.00 77.56 78 PHE A CA 1
ATOM 618 C C . PHE A 1 78 ? -5.886 -15.317 5.950 1.00 77.56 78 PHE A C 1
ATOM 620 O O . PHE A 1 78 ? -5.113 -14.869 5.108 1.00 77.56 78 PHE A O 1
ATOM 627 N N . ARG A 1 79 ? -6.964 -16.034 5.596 1.00 81.44 79 ARG A N 1
ATOM 628 C CA . ARG A 1 79 ? -7.281 -16.382 4.197 1.00 81.44 79 ARG A CA 1
ATOM 629 C C . ARG A 1 79 ? -7.553 -15.147 3.336 1.00 81.44 79 ARG A C 1
ATOM 631 O O . ARG A 1 79 ? -7.106 -15.077 2.196 1.00 81.44 79 ARG A O 1
ATOM 638 N N . ARG A 1 80 ? -8.276 -14.167 3.884 1.00 81.38 80 ARG A N 1
ATOM 639 C CA . ARG A 1 80 ? -8.588 -12.907 3.195 1.00 81.38 80 ARG A CA 1
ATOM 640 C C . ARG A 1 80 ? -7.350 -12.016 3.076 1.00 81.38 80 ARG A C 1
ATOM 642 O O . ARG A 1 80 ? -7.173 -11.396 2.038 1.00 81.38 80 ARG A O 1
ATOM 649 N N . ALA A 1 81 ? -6.479 -11.999 4.084 1.00 80.69 81 ALA A N 1
ATOM 650 C CA . ALA A 1 81 ? -5.215 -11.270 4.039 1.00 80.69 81 ALA A CA 1
ATOM 651 C C . ALA A 1 81 ? -4.298 -11.813 2.934 1.00 80.69 81 ALA A C 1
ATOM 653 O O . ALA A 1 81 ? -3.782 -11.032 2.141 1.00 80.69 81 ALA A O 1
ATOM 654 N N . ILE A 1 82 ? -4.178 -13.142 2.817 1.00 84.88 82 ILE A N 1
ATOM 655 C CA . ILE A 1 82 ? -3.441 -13.784 1.717 1.00 84.88 82 ILE A CA 1
ATOM 656 C C . ILE A 1 82 ? -4.070 -13.447 0.366 1.00 84.88 82 ILE A C 1
ATOM 658 O O . ILE A 1 82 ? -3.349 -13.126 -0.573 1.00 84.88 82 ILE A O 1
ATOM 662 N N . PHE A 1 83 ? -5.399 -13.499 0.257 1.00 87.62 83 PHE A N 1
ATOM 663 C CA . PHE A 1 83 ? -6.084 -13.165 -0.990 1.00 87.62 83 PHE A CA 1
ATOM 664 C C . PHE A 1 83 ? -5.821 -11.714 -1.414 1.00 87.62 83 PHE A C 1
ATOM 666 O O . PHE A 1 83 ? -5.418 -11.476 -2.546 1.00 87.62 83 PHE A O 1
ATOM 673 N N . ILE A 1 84 ? -5.975 -10.750 -0.500 1.00 83.50 84 ILE A N 1
ATOM 674 C CA . ILE A 1 84 ? -5.694 -9.333 -0.770 1.00 83.50 84 ILE A CA 1
ATOM 675 C C . ILE A 1 84 ? -4.222 -9.134 -1.133 1.00 83.50 84 ILE A C 1
ATOM 677 O O . ILE A 1 84 ? -3.927 -8.457 -2.113 1.00 83.50 84 ILE A O 1
ATOM 681 N N . TYR A 1 85 ? -3.305 -9.760 -0.395 1.00 83.75 85 TYR A N 1
ATOM 682 C CA . TYR A 1 85 ? -1.881 -9.731 -0.710 1.00 83.75 85 TYR A CA 1
ATOM 683 C C . TYR A 1 85 ? -1.605 -10.240 -2.128 1.00 83.75 85 TYR A C 1
ATOM 685 O O . TYR A 1 85 ? -0.943 -9.559 -2.905 1.00 83.75 85 TYR A O 1
ATOM 693 N N . ALA A 1 86 ? -2.164 -11.396 -2.496 1.00 86.69 86 ALA A N 1
ATOM 694 C CA . ALA A 1 86 ? -2.009 -11.970 -3.827 1.00 86.69 86 ALA A CA 1
ATOM 695 C C . ALA A 1 86 ? -2.564 -11.043 -4.917 1.00 86.69 86 ALA A C 1
ATOM 697 O O . ALA A 1 86 ? -1.904 -10.845 -5.934 1.00 86.69 86 ALA A O 1
ATOM 698 N N . VAL A 1 87 ? -3.731 -10.432 -4.691 1.00 88.25 87 VAL A N 1
ATOM 699 C CA . VAL A 1 87 ? -4.327 -9.464 -5.621 1.00 88.25 87 VAL A CA 1
ATOM 700 C C . VAL A 1 87 ? -3.415 -8.250 -5.800 1.00 88.25 87 VAL A C 1
ATOM 702 O O . VAL A 1 87 ? -3.108 -7.901 -6.936 1.00 88.25 87 VAL A O 1
ATOM 705 N N . ILE A 1 88 ? -2.920 -7.643 -4.717 1.00 85.06 88 ILE A N 1
ATOM 706 C CA . ILE A 1 88 ? -2.015 -6.485 -4.803 1.00 85.06 88 ILE A CA 1
ATOM 707 C C . ILE A 1 88 ? -0.730 -6.873 -5.546 1.00 85.06 88 ILE A C 1
ATOM 709 O O . ILE A 1 88 ? -0.340 -6.193 -6.497 1.00 85.06 88 ILE A O 1
ATOM 713 N N . CYS A 1 89 ? -0.113 -8.001 -5.188 1.00 85.88 89 CYS A N 1
ATOM 714 C CA . CYS A 1 89 ? 1.067 -8.518 -5.878 1.00 85.88 89 CYS A CA 1
ATOM 715 C C . CYS A 1 89 ? 0.807 -8.706 -7.377 1.00 85.88 89 CYS A C 1
ATOM 717 O O . CYS A 1 89 ? 1.624 -8.276 -8.186 1.00 85.88 89 CYS A O 1
ATOM 719 N N . MET A 1 90 ? -0.336 -9.279 -7.771 1.00 86.12 90 MET A N 1
ATOM 720 C CA . MET A 1 90 ? -0.706 -9.418 -9.184 1.00 86.12 90 MET A CA 1
ATOM 721 C C . MET A 1 90 ? -0.894 -8.063 -9.869 1.00 86.12 90 MET A C 1
ATOM 723 O O . MET A 1 90 ? -0.405 -7.886 -10.980 1.00 86.12 90 MET A O 1
ATOM 727 N N . THR A 1 91 ? -1.534 -7.085 -9.221 1.00 83.69 91 THR A N 1
ATOM 728 C CA . THR A 1 91 ? -1.726 -5.751 -9.819 1.00 83.69 91 THR A CA 1
ATOM 729 C C . THR A 1 91 ? -0.417 -5.006 -10.073 1.00 83.69 91 THR A C 1
ATOM 731 O O . THR A 1 91 ? -0.380 -4.161 -10.960 1.00 83.69 91 THR A O 1
ATOM 734 N N . ILE A 1 92 ? 0.656 -5.319 -9.341 1.00 81.75 92 ILE A N 1
ATOM 735 C CA . ILE A 1 92 ? 1.995 -4.765 -9.587 1.00 81.75 92 ILE A CA 1
ATOM 736 C C . ILE A 1 92 ? 2.745 -5.632 -10.602 1.00 81.75 92 ILE A C 1
ATOM 738 O O . ILE A 1 92 ? 3.310 -5.116 -11.564 1.00 81.75 92 ILE A O 1
ATOM 742 N N . ALA A 1 93 ? 2.753 -6.950 -10.395 1.00 82.50 93 ALA A N 1
ATOM 743 C CA . ALA A 1 93 ? 3.537 -7.895 -11.179 1.00 82.50 93 ALA A CA 1
ATOM 744 C C . ALA A 1 93 ? 3.074 -7.977 -12.636 1.00 82.50 93 ALA A C 1
ATOM 746 O O . ALA A 1 93 ? 3.914 -7.936 -13.524 1.00 82.50 93 ALA A O 1
ATOM 747 N N . VAL A 1 94 ? 1.764 -8.067 -12.889 1.00 84.25 94 VAL A N 1
ATOM 748 C CA . VAL A 1 94 ? 1.198 -8.262 -14.235 1.00 84.25 94 VAL A CA 1
ATOM 749 C C . VAL A 1 94 ? 1.554 -7.119 -15.195 1.00 84.25 94 VAL A C 1
ATOM 751 O O . VAL A 1 94 ? 2.159 -7.397 -16.227 1.00 84.25 94 VAL A O 1
ATOM 754 N N . PRO A 1 95 ? 1.252 -5.838 -14.907 1.00 78.31 95 PRO A N 1
ATOM 755 C CA . PRO A 1 95 ? 1.647 -4.759 -15.811 1.00 78.31 95 PRO A CA 1
ATOM 756 C C . PRO A 1 95 ? 3.172 -4.644 -15.925 1.00 78.31 95 PRO A C 1
ATOM 758 O O . PRO A 1 95 ? 3.687 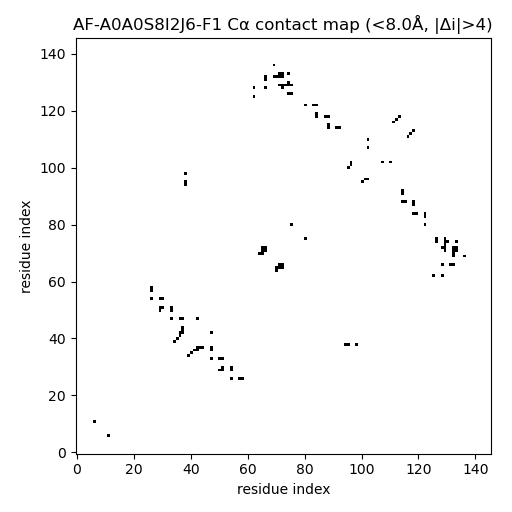-4.348 -17.002 1.00 78.31 95 PRO A O 1
ATOM 761 N N . HIS A 1 96 ? 3.911 -4.939 -14.851 1.00 75.75 96 HIS A N 1
ATOM 762 C CA . HIS A 1 96 ? 5.368 -4.892 -14.882 1.00 75.75 96 HIS A CA 1
ATOM 763 C C . HIS A 1 96 ? 5.979 -5.953 -15.809 1.00 75.75 96 HIS A C 1
ATOM 765 O O . HIS A 1 96 ? 6.862 -5.626 -16.603 1.00 75.75 96 HIS A O 1
ATOM 771 N N . THR A 1 97 ? 5.502 -7.201 -15.750 1.00 80.50 97 THR A N 1
ATOM 772 C CA . THR A 1 97 ? 5.987 -8.292 -16.609 1.00 80.50 97 THR A CA 1
ATOM 773 C C . THR A 1 97 ? 5.547 -8.122 -18.057 1.00 80.50 97 THR A C 1
ATOM 775 O O . THR A 1 97 ? 6.323 -8.450 -18.949 1.00 80.50 97 THR A O 1
ATOM 778 N N . ILE A 1 98 ? 4.353 -7.572 -18.305 1.00 82.94 98 ILE A N 1
ATOM 779 C CA . ILE A 1 98 ? 3.874 -7.267 -19.662 1.00 82.94 98 ILE A CA 1
ATOM 780 C C . ILE A 1 98 ? 4.770 -6.221 -20.3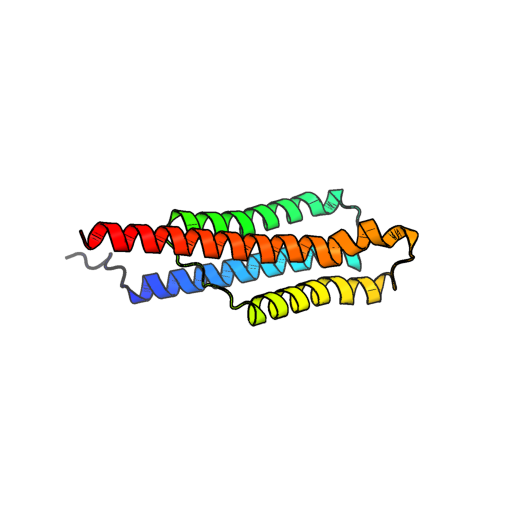38 1.00 82.94 98 ILE A C 1
ATOM 782 O O . ILE A 1 98 ? 5.080 -6.361 -21.516 1.00 82.94 98 ILE A O 1
ATOM 786 N N . ILE A 1 99 ? 5.200 -5.188 -19.606 1.00 78.94 99 ILE A N 1
ATOM 787 C CA . ILE A 1 99 ? 5.940 -4.058 -20.188 1.00 78.94 99 ILE A CA 1
ATOM 788 C C . ILE A 1 99 ? 7.451 -4.319 -20.242 1.00 78.94 99 ILE A C 1
ATOM 790 O O . ILE A 1 99 ? 8.088 -4.013 -21.245 1.00 78.94 99 ILE A O 1
ATOM 794 N N . ARG A 1 100 ? 8.046 -4.872 -19.175 1.00 73.44 100 ARG A N 1
ATOM 795 C CA . ARG A 1 100 ? 9.513 -5.024 -19.045 1.00 73.44 100 ARG A CA 1
ATOM 796 C C . ARG A 1 100 ? 10.010 -6.467 -19.130 1.00 73.44 100 ARG A C 1
ATOM 798 O O . ARG A 1 100 ? 11.213 -6.698 -19.014 1.00 73.44 100 ARG A O 1
ATOM 805 N N . GLY A 1 101 ? 9.113 -7.435 -19.305 1.00 76.12 101 GLY A N 1
ATOM 806 C CA . GLY A 1 101 ? 9.452 -8.854 -19.295 1.00 76.12 101 GLY A CA 1
ATOM 807 C C . GLY A 1 101 ? 9.798 -9.393 -17.903 1.00 76.12 101 GLY A C 1
ATOM 808 O O . GLY A 1 101 ? 9.729 -8.698 -16.884 1.00 76.12 101 GLY A O 1
ATOM 809 N N . TRP A 1 102 ? 10.154 -10.676 -17.852 1.00 75.06 102 TRP A N 1
ATOM 810 C CA . TRP A 1 102 ? 10.526 -11.335 -16.601 1.00 75.06 102 TRP A CA 1
ATOM 811 C C . TRP A 1 102 ? 11.891 -10.836 -16.096 1.00 75.06 102 TRP A C 1
ATOM 813 O O . TRP A 1 102 ? 12.815 -10.676 -16.896 1.00 75.06 102 TRP A O 1
ATOM 823 N N . PRO A 1 103 ? 12.058 -10.586 -14.784 1.00 73.88 103 PRO A N 1
ATOM 824 C CA . PRO A 1 103 ? 13.315 -10.091 -14.241 1.00 73.88 103 PRO A CA 1
ATOM 825 C C . PRO A 1 103 ? 14.474 -11.079 -14.421 1.00 73.88 103 PRO A C 1
ATOM 827 O O . PRO A 1 103 ? 14.383 -12.249 -14.038 1.00 73.88 103 PRO A O 1
ATOM 830 N N . ALA A 1 104 ? 15.600 -10.578 -14.936 1.00 75.25 104 ALA A N 1
ATOM 831 C CA . ALA A 1 104 ? 16.872 -11.294 -14.922 1.00 75.25 104 ALA A CA 1
ATOM 832 C C . ALA A 1 104 ? 17.348 -11.517 -13.473 1.00 75.25 104 ALA A C 1
ATOM 834 O O . ALA A 1 104 ? 17.079 -10.689 -12.602 1.00 75.25 104 ALA A O 1
ATOM 835 N N . GLY A 1 105 ? 18.068 -12.616 -13.213 1.00 72.88 105 GLY A N 1
ATOM 836 C CA . GLY A 1 105 ? 18.475 -13.037 -11.858 1.00 72.88 105 GLY A CA 1
ATOM 837 C C . GLY A 1 105 ? 19.224 -11.973 -11.044 1.00 72.88 105 GLY A C 1
ATOM 838 O O . GLY A 1 105 ? 19.099 -11.920 -9.824 1.00 72.88 105 GLY A O 1
ATOM 839 N N . THR A 1 106 ? 19.946 -11.076 -11.714 1.00 74.62 106 THR A N 1
ATOM 840 C CA . THR A 1 106 ? 20.684 -9.958 -11.105 1.00 74.62 106 THR A CA 1
ATOM 841 C C . THR A 1 106 ? 19.780 -8.858 -10.546 1.00 74.62 106 THR A C 1
ATOM 843 O O . THR A 1 106 ? 20.173 -8.150 -9.624 1.00 74.62 106 THR A O 1
ATOM 846 N N . GLU A 1 107 ? 18.554 -8.725 -11.053 1.00 74.88 107 GLU A N 1
ATOM 847 C CA . GLU A 1 107 ? 17.595 -7.693 -10.643 1.00 74.88 107 GLU A CA 1
ATOM 848 C C . GLU A 1 107 ? 16.520 -8.218 -9.685 1.00 74.88 107 GLU A C 1
ATOM 850 O O . GLU A 1 107 ? 15.604 -7.484 -9.301 1.00 74.88 107 GLU A O 1
ATOM 855 N N . TRP A 1 108 ? 16.619 -9.487 -9.280 1.00 74.50 108 TRP A N 1
ATOM 856 C CA . TRP A 1 108 ? 15.625 -10.130 -8.426 1.00 74.50 108 TRP A CA 1
ATOM 857 C C . TRP A 1 108 ? 15.449 -9.405 -7.105 1.00 74.50 108 TRP A C 1
ATOM 859 O O . TRP A 1 108 ? 14.316 -9.164 -6.714 1.00 74.50 108 TRP A O 1
ATOM 869 N N . ASN A 1 109 ? 16.529 -8.995 -6.442 1.00 75.75 109 ASN A N 1
ATOM 870 C CA . ASN A 1 109 ? 16.397 -8.350 -5.140 1.00 75.75 109 ASN A CA 1
ATOM 871 C C . ASN A 1 109 ? 15.618 -7.025 -5.252 1.00 75.75 109 ASN A C 1
ATOM 873 O O . ASN A 1 109 ? 14.588 -6.841 -4.610 1.00 75.75 109 ASN A O 1
ATOM 877 N N . SER A 1 110 ? 16.028 -6.146 -6.167 1.00 74.19 110 SER A N 1
ATOM 878 C CA . SER A 1 110 ? 15.389 -4.841 -6.363 1.00 74.19 110 SER A CA 1
ATOM 879 C C . SER A 1 110 ? 13.943 -4.953 -6.859 1.00 74.19 110 SER A C 1
ATOM 881 O O . SER A 1 110 ? 13.076 -4.205 -6.410 1.00 74.19 110 SER A O 1
ATOM 883 N N . ARG A 1 111 ? 13.651 -5.892 -7.769 1.00 73.75 111 ARG A N 1
ATOM 884 C CA . ARG A 1 111 ? 12.309 -6.037 -8.355 1.00 73.75 111 ARG A CA 1
ATOM 885 C C . ARG A 1 111 ? 11.353 -6.818 -7.451 1.00 73.75 111 ARG A C 1
ATOM 887 O O . ARG A 1 111 ? 10.199 -6.417 -7.310 1.00 73.75 111 ARG A O 1
ATOM 894 N N . LEU A 1 112 ? 11.810 -7.882 -6.789 1.00 77.75 112 LEU A N 1
ATOM 895 C CA . LEU A 1 112 ? 10.980 -8.657 -5.859 1.00 77.75 112 LEU A CA 1
ATOM 896 C C . LEU A 1 112 ? 10.642 -7.859 -4.599 1.00 77.75 112 LEU A C 1
ATOM 898 O O . LEU A 1 112 ? 9.541 -8.009 -4.080 1.00 77.75 112 LEU A O 1
ATOM 902 N N . LEU A 1 113 ? 11.521 -6.965 -4.133 1.00 77.62 113 LEU A N 1
ATOM 903 C CA . LEU A 1 113 ? 11.193 -6.062 -3.024 1.00 77.62 113 LEU A CA 1
ATOM 904 C C . LEU A 1 113 ? 9.999 -5.157 -3.349 1.00 77.62 113 LEU A C 1
ATOM 906 O O . LEU A 1 113 ? 9.152 -4.927 -2.491 1.00 77.62 113 LEU A O 1
ATOM 910 N N . VAL A 1 114 ? 9.879 -4.686 -4.589 1.00 75.69 114 VAL A N 1
ATOM 911 C CA . VAL A 1 114 ? 8.731 -3.866 -5.002 1.00 75.69 114 VAL A CA 1
ATOM 912 C C . VAL A 1 114 ? 7.483 -4.725 -5.220 1.00 75.69 114 VAL A C 1
ATOM 914 O O . VAL A 1 114 ? 6.395 -4.329 -4.813 1.00 75.69 114 VAL A O 1
ATOM 917 N N . ILE A 1 115 ? 7.628 -5.905 -5.830 1.00 79.06 115 ILE A N 1
ATOM 918 C CA . ILE A 1 115 ? 6.495 -6.785 -6.163 1.00 79.06 115 ILE A CA 1
ATOM 919 C C . ILE A 1 115 ? 5.923 -7.490 -4.927 1.00 79.06 115 ILE A C 1
ATOM 921 O O . ILE A 1 115 ? 4.714 -7.663 -4.840 1.00 79.06 115 ILE A O 1
ATOM 925 N N . LEU A 1 116 ? 6.772 -7.914 -3.991 1.00 83.00 116 LEU A N 1
ATOM 926 C CA . LEU A 1 116 ? 6.392 -8.705 -2.815 1.00 83.00 116 LEU A CA 1
ATOM 927 C C . LEU A 1 116 ? 6.568 -7.917 -1.517 1.00 83.00 116 LEU A C 1
ATOM 929 O O . LEU A 1 116 ? 5.694 -7.944 -0.655 1.00 83.00 116 LEU A O 1
ATOM 933 N N . GLY A 1 117 ? 7.676 -7.189 -1.374 1.00 80.94 117 GLY A N 1
ATOM 934 C CA . GLY A 1 117 ? 7.999 -6.465 -0.141 1.00 80.94 117 GLY A CA 1
ATOM 935 C C . GLY A 1 117 ? 7.036 -5.313 0.150 1.00 80.94 117 GLY A C 1
ATOM 936 O O . GLY A 1 117 ? 6.542 -5.197 1.268 1.00 80.94 117 GLY A O 1
ATOM 937 N N . LEU A 1 118 ? 6.711 -4.498 -0.856 1.00 80.25 118 LEU A N 1
ATOM 9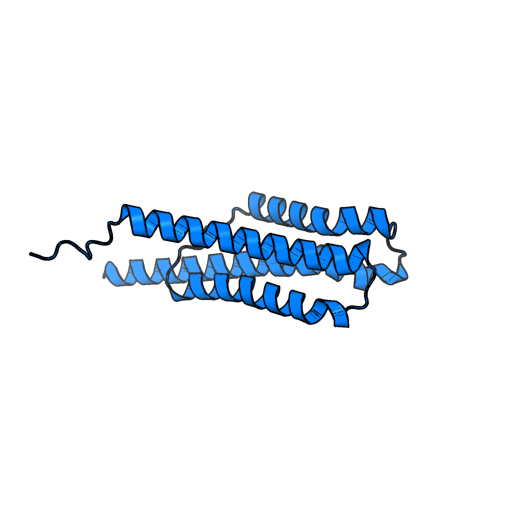38 C CA . LEU A 1 118 ? 5.781 -3.370 -0.711 1.00 80.25 118 LEU A CA 1
ATOM 939 C C . LEU A 1 118 ? 4.361 -3.840 -0.330 1.00 80.25 118 LEU A C 1
ATOM 941 O O . LEU A 1 118 ? 3.820 -3.354 0.668 1.00 80.25 118 LEU A O 1
ATOM 945 N N . PRO A 1 119 ? 3.771 -4.840 -1.018 1.00 83.38 119 PRO A N 1
ATOM 946 C CA . PRO A 1 119 ? 2.489 -5.410 -0.605 1.00 83.38 119 PRO A CA 1
ATOM 947 C C . PRO A 1 119 ? 2.543 -6.101 0.758 1.00 83.38 119 PRO A C 1
ATOM 949 O O . PRO A 1 119 ? 1.584 -6.006 1.522 1.00 83.38 119 PRO A O 1
ATOM 952 N N . ALA A 1 120 ? 3.655 -6.761 1.100 1.00 83.12 120 ALA A N 1
ATOM 953 C CA . ALA A 1 120 ? 3.819 -7.404 2.402 1.00 83.12 120 ALA A CA 1
ATOM 954 C C . ALA A 1 120 ? 3.850 -6.362 3.525 1.00 83.12 120 ALA A C 1
ATOM 956 O O . ALA A 1 120 ? 3.209 -6.556 4.556 1.00 83.12 120 ALA A O 1
ATOM 957 N N . GLY A 1 121 ? 4.526 -5.231 3.303 1.00 83.50 121 GLY A N 1
ATOM 958 C CA . GLY A 1 121 ? 4.526 -4.091 4.215 1.00 83.50 121 GLY A CA 1
ATOM 959 C C . GLY A 1 121 ? 3.134 -3.486 4.394 1.00 83.50 121 GLY A C 1
ATOM 960 O O . GLY A 1 121 ? 2.725 -3.227 5.522 1.00 83.50 121 GLY A O 1
ATOM 961 N N . LEU A 1 122 ? 2.367 -3.326 3.311 1.00 83.62 122 LEU A N 1
ATOM 962 C CA . LEU A 1 122 ? 0.995 -2.811 3.375 1.00 83.62 122 LEU A CA 1
ATOM 963 C C . LEU A 1 122 ? 0.046 -3.762 4.114 1.00 83.62 122 LEU A C 1
ATOM 965 O O . LEU A 1 122 ? -0.645 -3.347 5.040 1.00 83.62 122 LEU A O 1
ATOM 969 N N . VAL A 1 123 ? 0.014 -5.042 3.739 1.00 83.75 123 VAL A N 1
ATOM 970 C CA . VAL A 1 123 ? -0.888 -6.025 4.359 1.00 83.75 123 VAL A CA 1
ATOM 971 C C . VAL A 1 123 ? -0.469 -6.323 5.799 1.00 83.75 123 VAL A C 1
ATOM 973 O O . VAL A 1 123 ? -1.322 -6.397 6.683 1.00 83.75 123 VAL A O 1
ATOM 976 N N . GLY A 1 124 ? 0.834 -6.445 6.057 1.00 82.75 124 GLY A N 1
ATOM 977 C CA . GLY A 1 124 ? 1.382 -6.627 7.400 1.00 82.75 124 GLY A CA 1
ATOM 978 C C . GLY A 1 124 ? 1.132 -5.413 8.294 1.00 82.75 124 GLY A C 1
ATOM 979 O O . GLY A 1 124 ? 0.672 -5.572 9.423 1.00 82.75 124 GLY A O 1
ATOM 980 N N . GLY A 1 125 ? 1.349 -4.204 7.770 1.00 81.94 125 GLY A N 1
ATOM 981 C CA . GLY A 1 125 ? 1.034 -2.950 8.449 1.00 81.94 125 GLY A CA 1
ATOM 982 C C . GLY A 1 125 ? -0.448 -2.858 8.796 1.00 81.94 125 GLY A C 1
ATOM 983 O O . GLY A 1 125 ? -0.792 -2.636 9.954 1.00 81.94 125 GLY A O 1
ATOM 984 N N . TYR A 1 126 ? -1.335 -3.140 7.840 1.00 82.38 126 TYR A N 1
ATOM 985 C CA . TYR A 1 126 ? -2.774 -3.188 8.091 1.00 82.38 126 TYR A CA 1
ATOM 986 C C . TYR A 1 126 ? -3.138 -4.205 9.183 1.00 82.38 126 TYR A C 1
ATOM 988 O O . TYR A 1 126 ? -3.892 -3.885 10.102 1.00 82.38 126 TYR A O 1
ATOM 996 N N . ALA A 1 127 ? -2.602 -5.427 9.111 1.00 81.69 127 ALA A N 1
ATOM 997 C CA . ALA A 1 127 ? -2.878 -6.477 10.090 1.00 81.69 127 ALA A CA 1
ATOM 998 C C . ALA A 1 127 ? -2.420 -6.081 11.502 1.00 81.69 127 ALA A C 1
ATOM 1000 O O . ALA A 1 127 ? -3.135 -6.320 12.477 1.00 81.69 127 ALA A O 1
ATOM 1001 N N . LEU A 1 128 ? -1.260 -5.428 11.606 1.00 82.38 128 LEU A N 1
ATOM 1002 C CA . LEU A 1 128 ? -0.738 -4.900 12.861 1.00 82.38 128 LEU A CA 1
ATOM 1003 C C . LEU A 1 128 ? -1.654 -3.810 13.425 1.00 82.38 128 LEU A C 1
ATOM 1005 O O . LEU A 1 128 ? -2.001 -3.855 14.605 1.00 82.38 128 LEU A O 1
ATOM 1009 N N . MET A 1 129 ? -2.106 -2.876 12.587 1.00 80.56 129 MET A N 1
ATOM 1010 C CA . MET A 1 129 ? -3.047 -1.831 12.998 1.00 80.56 129 MET A CA 1
ATOM 1011 C C . MET A 1 129 ? -4.375 -2.444 13.459 1.00 80.56 129 MET A C 1
ATOM 1013 O O . MET A 1 129 ? -4.866 -2.108 14.533 1.00 80.56 129 MET A O 1
ATOM 1017 N N . ALA A 1 130 ? -4.921 -3.417 12.726 1.00 80.06 130 ALA A N 1
ATOM 1018 C CA . ALA A 1 130 ? -6.143 -4.118 13.120 1.00 80.06 130 ALA A CA 1
ATOM 1019 C C . ALA A 1 130 ? -5.994 -4.833 14.478 1.00 80.06 130 ALA A C 1
ATOM 1021 O O . ALA A 1 130 ? -6.895 -4.778 15.317 1.00 80.06 130 ALA A O 1
ATOM 1022 N N . TYR A 1 131 ? -4.840 -5.460 14.731 1.00 80.06 131 TYR A N 1
ATOM 1023 C CA . TYR A 1 131 ? -4.539 -6.098 16.013 1.00 80.06 131 TYR A CA 1
ATOM 1024 C C . TYR A 1 131 ? -4.453 -5.087 17.168 1.00 80.06 131 TYR A C 1
ATOM 1026 O O . TYR A 1 131 ? -5.050 -5.306 18.225 1.00 80.06 131 TYR A O 1
ATOM 1034 N N . LEU A 1 132 ? -3.760 -3.959 16.969 1.00 80.50 132 LEU A N 1
ATOM 1035 C CA . LEU A 1 132 ? -3.671 -2.889 17.969 1.00 80.50 132 LEU A CA 1
ATOM 1036 C C . LEU A 1 132 ? -5.041 -2.269 18.267 1.00 80.50 132 LEU A C 1
ATOM 1038 O O . LEU A 1 132 ? -5.367 -2.042 19.434 1.00 80.50 132 LEU A O 1
ATOM 1042 N N . GLY A 1 133 ? -5.857 -2.052 17.231 1.00 75.75 133 GLY A N 1
ATOM 1043 C CA . GLY A 1 133 ? -7.230 -1.567 17.366 1.00 75.75 133 GLY A CA 1
ATOM 1044 C C . GLY A 1 133 ? -8.087 -2.510 18.211 1.00 75.75 133 GLY A C 1
ATOM 1045 O O . GLY A 1 133 ? -8.714 -2.073 19.176 1.00 75.75 133 GLY A O 1
ATOM 1046 N N . LYS A 1 134 ? -8.035 -3.818 17.923 1.00 76.81 134 LYS A N 1
ATOM 1047 C CA . LYS A 1 134 ? -8.747 -4.842 18.703 1.00 76.81 134 LYS A CA 1
ATOM 1048 C C . LYS A 1 134 ? -8.330 -4.835 20.1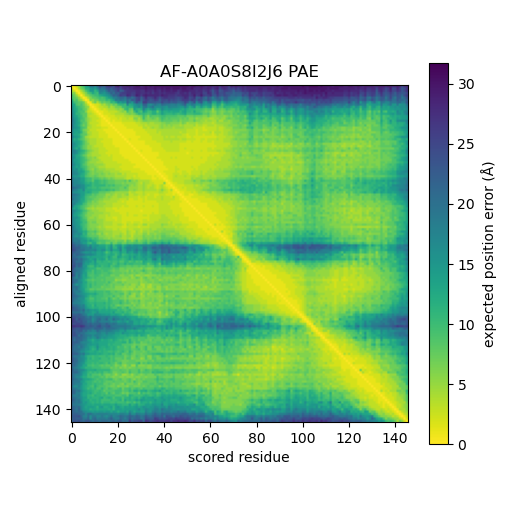76 1.00 76.81 134 LYS A C 1
ATOM 1050 O O . LYS A 1 134 ? -9.186 -4.782 21.053 1.00 76.81 134 LYS A O 1
ATOM 1055 N N . LYS A 1 135 ? -7.022 -4.821 20.452 1.00 77.62 135 LYS A N 1
ATOM 1056 C CA . LYS A 1 135 ? -6.486 -4.823 21.823 1.00 77.62 135 LYS A CA 1
ATOM 1057 C C . LYS A 1 135 ? -6.893 -3.576 22.615 1.00 77.62 135 LYS A C 1
ATOM 1059 O O . LYS A 1 135 ? -7.078 -3.652 23.827 1.00 77.62 135 LYS A O 1
ATOM 1064 N N . ARG A 1 136 ? -7.012 -2.418 21.955 1.00 75.19 136 ARG A N 1
ATOM 1065 C CA . ARG A 1 136 ? -7.480 -1.175 22.591 1.00 75.19 136 ARG A CA 1
ATOM 1066 C C . ARG A 1 136 ? -8.960 -1.268 22.967 1.00 75.19 136 ARG A C 1
ATOM 1068 O O . ARG A 1 136 ? -9.305 -0.893 24.080 1.00 75.19 136 ARG A O 1
ATOM 1075 N N . LEU A 1 137 ? -9.796 -1.800 22.075 1.00 73.88 137 LEU A N 1
ATOM 1076 C CA . LEU A 1 137 ? -11.227 -2.004 22.327 1.00 73.88 137 LEU A CA 1
ATOM 1077 C C . LEU A 1 137 ? -11.474 -2.990 23.472 1.00 73.88 137 LEU A C 1
ATOM 1079 O O . LEU A 1 137 ? -12.244 -2.685 24.374 1.00 73.88 137 LEU A O 1
ATOM 1083 N N . GLU A 1 138 ? -10.774 -4.128 23.477 1.00 79.50 138 GLU A N 1
ATOM 1084 C CA . GLU A 1 138 ? -10.880 -5.125 24.552 1.00 79.50 138 GLU A CA 1
ATOM 1085 C C . GLU A 1 138 ? -10.558 -4.519 25.929 1.00 79.50 138 GLU A C 1
ATOM 1087 O O . GLU A 1 138 ? -11.261 -4.801 26.895 1.00 79.50 138 GLU A O 1
ATOM 1092 N N . LYS A 1 139 ? -9.554 -3.629 26.013 1.00 78.75 139 LYS A N 1
ATOM 1093 C CA . LYS A 1 139 ? -9.216 -2.917 27.258 1.00 78.75 139 LYS A CA 1
ATOM 1094 C C . LYS A 1 139 ? -10.308 -1.959 27.733 1.00 78.75 139 LYS A C 1
ATOM 1096 O O . LYS A 1 139 ? -10.550 -1.890 28.932 1.00 78.75 139 LYS A O 1
ATOM 1101 N N . ILE A 1 140 ? -10.922 -1.210 26.815 1.00 75.88 140 ILE A N 1
ATOM 1102 C CA . ILE A 1 140 ? -11.982 -0.245 27.150 1.00 75.88 140 ILE A CA 1
ATOM 1103 C C . ILE A 1 140 ? -13.201 -0.988 27.705 1.00 75.88 140 ILE A C 1
ATOM 1105 O O . ILE A 1 140 ? -13.720 -0.612 28.749 1.00 75.88 140 ILE A O 1
ATOM 1109 N N . ILE A 1 141 ? -13.589 -2.092 27.060 1.00 78.38 141 ILE A N 1
ATOM 1110 C CA . ILE A 1 141 ? -14.724 -2.916 27.495 1.00 78.38 141 ILE A CA 1
ATOM 1111 C C . ILE A 1 141 ? -14.469 -3.505 28.888 1.00 78.38 141 ILE A C 1
ATOM 1113 O O . ILE A 1 141 ? -15.352 -3.454 29.736 1.00 78.38 141 ILE A O 1
ATOM 1117 N N . SER A 1 142 ? -13.262 -4.023 29.157 1.00 76.69 142 SER A N 1
ATOM 1118 C CA . SER A 1 142 ? -12.943 -4.589 30.476 1.00 76.69 142 SER A CA 1
ATOM 1119 C C . SER A 1 142 ? -12.938 -3.560 31.608 1.00 76.69 142 SER A C 1
ATOM 1121 O O . SER A 1 142 ? -13.246 -3.913 32.735 1.00 76.69 142 SER A O 1
ATOM 1123 N N . SER A 1 143 ? -12.595 -2.296 31.329 1.00 73.50 143 SER A N 1
ATOM 1124 C CA . SER A 1 143 ? -12.595 -1.237 32.351 1.00 73.50 143 SER A CA 1
ATOM 1125 C C . SER A 1 143 ? -13.980 -0.677 32.672 1.00 73.50 143 SER A C 1
ATOM 1127 O O . SER A 1 143 ? -14.112 0.070 33.629 1.00 73.50 143 SER A O 1
ATOM 1129 N N . GLU A 1 144 ? -14.986 -0.975 31.849 1.00 65.75 144 GLU A N 1
ATOM 1130 C CA . GLU A 1 144 ? -16.369 -0.516 32.036 1.00 65.7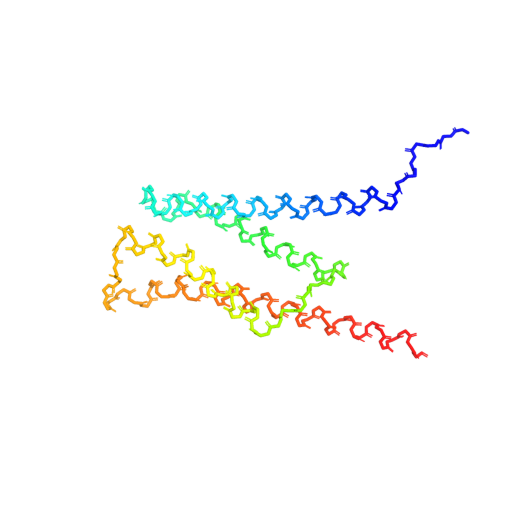5 144 GLU A CA 1
ATOM 1131 C C . GLU A 1 144 ? -17.236 -1.577 32.742 1.00 65.75 144 GLU A C 1
ATOM 1133 O O . GLU A 1 144 ? -18.342 -1.281 33.186 1.00 65.75 144 GLU A O 1
ATOM 1138 N N . SER A 1 145 ? -16.737 -2.816 32.853 1.00 62.94 145 SER A N 1
ATOM 1139 C CA . SER A 1 145 ? -17.391 -3.926 33.561 1.00 62.94 145 SER A CA 1
ATOM 1140 C C . SER A 1 145 ? -16.981 -4.088 35.033 1.00 62.94 145 SER A C 1
ATOM 1142 O O . SER A 1 145 ? -17.554 -4.950 35.700 1.00 62.94 145 SER A O 1
ATOM 1144 N N . ASP A 1 146 ? -16.013 -3.298 35.507 1.00 51.88 146 ASP A N 1
ATOM 1145 C CA . ASP A 1 146 ? -15.540 -3.230 36.902 1.00 51.88 146 ASP A CA 1
ATOM 1146 C C . ASP A 1 146 ? -16.063 -1.955 37.589 1.00 51.88 146 ASP A C 1
ATOM 1148 O O . ASP A 1 146 ? -16.444 -2.035 38.782 1.00 51.88 146 ASP A O 1
#